Protein AF-A0AAN8KF30-F1 (afdb_monomer)

Foldseek 3Di:
DDDDDDDDDPPPPFPDDVQWTADDPPRWIDRNHRIPVNVVVVVVVVCCVVVVVVVVDDDDDDDPVNVPDDDDDDDD

Sequence (76 aa):
MASPEMPGSSQSMKKTIGHRGVETNTGETTYKKTTSSALKGAIQLGITHTVGSLSQKAERDVLMQDFVVVESIFFP

pLDDT: mean 84.82, std 18.65, range [38.09, 98.25]

Mean predicted aligned error: 10.25 Å

Organism: NCBI:txid861788

Secondary structure (DSSP, 8-state):
--PPP---------EEETTEEE-TTT--EEETTEEHHHHHHHHHHHHHHHHHHHTTSPP----TTGGG--------

Structure (mmCIF, N/CA/C/O backbone):
data_AF-A0AAN8KF30-F1
#
_entry.id   AF-A0AAN8KF30-F1
#
loop_
_atom_site.group_PDB
_atom_site.id
_atom_site.type_symbol
_atom_site.label_atom_id
_atom_site.label_alt_id
_atom_site.label_comp_id
_atom_site.label_asym_id
_atom_site.label_entity_id
_atom_site.label_seq_id
_atom_site.pdbx_PDB_ins_code
_atom_site.Cartn_x
_atom_site.Cartn_y
_atom_site.Cartn_z
_atom_site.occupancy
_atom_site.B_iso_or_equiv
_atom_site.auth_seq_id
_atom_site.auth_comp_id
_atom_site.auth_asym_id
_atom_site.auth_atom_id
_atom_site.pdbx_PDB_model_num
ATOM 1 N N . MET A 1 1 ? 10.220 -11.950 -57.895 1.00 46.28 1 MET A N 1
ATOM 2 C CA . MET A 1 1 ? 10.519 -12.801 -56.723 1.00 46.28 1 MET A CA 1
ATOM 3 C C . MET A 1 1 ? 11.716 -12.208 -56.001 1.00 46.28 1 MET A C 1
ATOM 5 O O . MET A 1 1 ? 12.809 -12.281 -56.538 1.00 46.28 1 MET A O 1
ATOM 9 N N . ALA A 1 2 ? 11.497 -11.586 -54.844 1.00 40.16 2 ALA A N 1
ATOM 10 C CA . ALA A 1 2 ? 12.523 -11.304 -53.840 1.00 40.16 2 ALA A CA 1
ATOM 11 C C . ALA A 1 2 ? 11.794 -11.063 -52.506 1.00 40.16 2 ALA A C 1
ATOM 13 O O . ALA A 1 2 ? 10.921 -10.201 -52.430 1.00 40.16 2 ALA A O 1
ATOM 14 N N . SER A 1 3 ? 12.076 -11.913 -51.520 1.00 42.06 3 SER A N 1
ATOM 15 C CA . SER A 1 3 ? 11.523 -11.895 -50.158 1.00 42.06 3 SER A CA 1
ATOM 16 C C . SER A 1 3 ? 12.187 -10.803 -49.293 1.00 42.06 3 SER A C 1
ATOM 18 O O . SER A 1 3 ? 13.262 -10.334 -49.661 1.00 42.06 3 SER A O 1
ATOM 20 N N . PRO A 1 4 ? 11.570 -10.381 -48.168 1.00 51.38 4 PRO A N 1
ATOM 21 C CA . PRO A 1 4 ? 11.905 -9.136 -47.476 1.00 51.38 4 PRO A CA 1
ATOM 22 C C . PRO A 1 4 ? 13.058 -9.292 -46.470 1.00 51.38 4 PRO A C 1
ATOM 24 O O . PRO A 1 4 ? 13.158 -10.306 -45.781 1.00 51.38 4 PRO A O 1
ATOM 27 N N . GLU A 1 5 ? 13.894 -8.258 -46.342 1.00 40.03 5 GLU A N 1
ATOM 28 C CA . GLU A 1 5 ? 14.876 -8.129 -45.260 1.00 40.03 5 GLU A CA 1
ATOM 29 C C . GLU A 1 5 ? 14.192 -7.682 -43.958 1.00 40.03 5 GLU A C 1
ATOM 31 O O . GLU A 1 5 ? 13.580 -6.618 -43.887 1.00 40.03 5 GLU A O 1
ATOM 36 N N . MET A 1 6 ? 14.338 -8.486 -42.906 1.00 53.62 6 MET A N 1
ATOM 37 C CA . MET A 1 6 ? 14.091 -8.093 -41.517 1.00 53.62 6 MET A CA 1
ATOM 38 C C . MET A 1 6 ? 15.429 -8.148 -40.772 1.00 53.62 6 MET A C 1
ATOM 40 O O . MET A 1 6 ? 15.928 -9.254 -40.546 1.00 53.62 6 MET A O 1
ATOM 44 N N . PRO A 1 7 ? 16.021 -7.020 -40.340 1.00 45.78 7 PRO A N 1
ATOM 45 C CA . PRO A 1 7 ? 17.182 -7.068 -39.473 1.00 45.78 7 PRO A CA 1
ATOM 46 C C . PRO A 1 7 ? 16.757 -7.030 -38.002 1.00 45.78 7 PRO A C 1
ATOM 48 O O . PRO A 1 7 ? 16.331 -6.010 -37.470 1.00 45.78 7 PRO A O 1
ATOM 51 N N . GLY A 1 8 ? 16.901 -8.194 -37.365 1.00 38.09 8 GLY A N 1
ATOM 52 C CA . GLY A 1 8 ? 17.536 -8.353 -36.057 1.00 38.09 8 GLY A CA 1
ATOM 53 C C . GLY A 1 8 ? 16.970 -7.548 -34.893 1.00 38.09 8 GLY A C 1
ATOM 54 O O . GLY A 1 8 ? 17.428 -6.448 -34.598 1.00 38.09 8 GLY A O 1
ATOM 55 N N . SER A 1 9 ? 16.103 -8.185 -34.103 1.00 44.41 9 SER A N 1
ATOM 56 C CA . SER A 1 9 ? 15.977 -7.849 -32.687 1.00 44.41 9 SER A CA 1
ATOM 57 C C . SER A 1 9 ? 17.361 -7.937 -32.043 1.00 44.41 9 SER A C 1
ATOM 59 O O . SER A 1 9 ? 17.902 -9.032 -31.867 1.00 44.41 9 SER A O 1
ATOM 61 N N . SER A 1 10 ? 17.934 -6.789 -31.701 1.00 44.38 10 SER A N 1
ATOM 62 C CA . SER A 1 10 ? 19.141 -6.658 -30.899 1.00 44.38 10 SER A CA 1
ATOM 63 C C . SER A 1 10 ? 18.871 -7.215 -29.500 1.00 44.38 10 SER A C 1
ATOM 65 O O . SER A 1 10 ? 18.565 -6.500 -28.548 1.00 44.38 10 SER A O 1
ATOM 67 N N . GLN A 1 11 ? 18.984 -8.536 -29.361 1.00 52.00 11 GLN A N 1
ATOM 68 C CA . GLN A 1 11 ? 19.198 -9.184 -28.076 1.00 52.00 11 GLN A CA 1
ATOM 69 C C . GLN A 1 11 ? 20.611 -8.823 -27.611 1.00 52.00 11 GLN A C 1
ATOM 71 O O . GLN A 1 11 ? 21.537 -9.629 -27.655 1.00 52.00 11 GLN A O 1
ATOM 76 N N . SER A 1 12 ? 20.784 -7.582 -27.14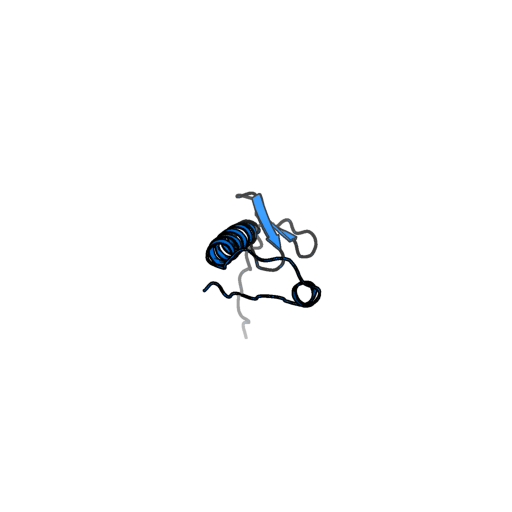7 1.00 51.47 12 SER A N 1
ATOM 77 C CA . SER A 1 12 ? 21.825 -7.275 -26.173 1.00 51.47 12 SER A CA 1
ATOM 78 C C . SER A 1 12 ? 21.693 -8.321 -25.069 1.00 51.47 12 SER A C 1
ATOM 80 O O . SER A 1 12 ? 20.603 -8.459 -24.513 1.00 51.47 12 SER A O 1
ATOM 82 N N . MET A 1 13 ? 22.751 -9.092 -24.835 1.00 52.84 13 MET A N 1
ATOM 83 C CA . MET A 1 13 ? 22.823 -10.275 -23.974 1.00 52.84 13 MET A CA 1
ATOM 84 C C . MET A 1 13 ? 22.106 -10.098 -22.617 1.00 52.84 13 MET A C 1
ATOM 86 O O . MET A 1 13 ? 22.729 -9.806 -21.599 1.00 52.84 13 MET A O 1
ATOM 90 N N . LYS A 1 14 ? 20.781 -10.279 -22.576 1.00 59.19 14 LYS A N 1
ATOM 91 C CA . LYS A 1 14 ? 19.995 -10.234 -21.340 1.00 59.19 14 LYS A CA 1
ATOM 92 C C . LYS A 1 14 ? 20.252 -11.536 -20.597 1.00 59.19 14 LYS A C 1
ATOM 94 O O . LYS A 1 14 ? 19.730 -12.585 -20.972 1.00 59.19 14 LYS A O 1
ATOM 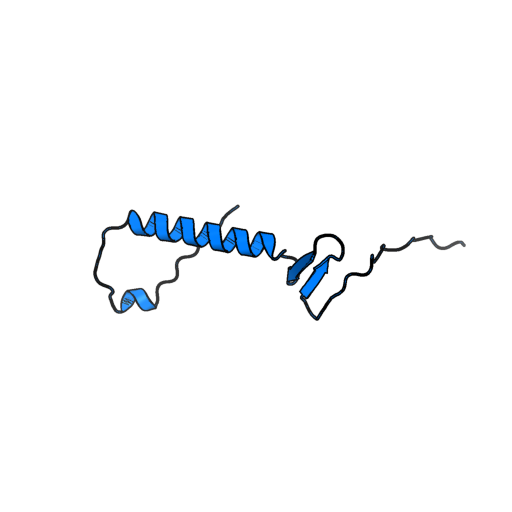99 N N . LYS A 1 15 ? 21.058 -11.471 -19.536 1.00 72.81 15 LYS A N 1
ATOM 100 C CA . LYS A 1 15 ? 21.260 -12.594 -18.614 1.00 72.81 15 LYS A 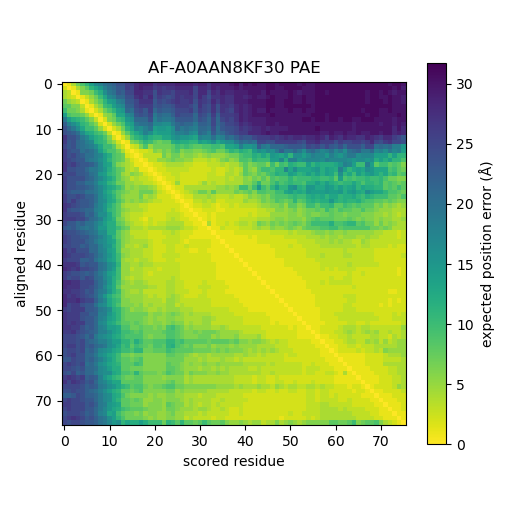CA 1
ATOM 101 C C . LYS A 1 15 ? 19.934 -12.839 -17.893 1.00 72.81 15 LYS A C 1
ATOM 103 O O . LYS A 1 15 ? 19.524 -12.047 -17.047 1.00 72.81 15 LYS A O 1
ATOM 108 N N . THR A 1 16 ? 19.225 -13.894 -18.278 1.00 78.94 16 THR A N 1
ATOM 109 C CA . THR A 1 16 ? 17.922 -14.259 -17.708 1.00 78.94 16 THR A CA 1
ATOM 110 C C . THR A 1 16 ? 18.033 -15.602 -16.993 1.00 78.94 16 THR A C 1
ATOM 112 O O . THR A 1 16 ? 18.732 -16.502 -17.450 1.00 78.94 16 THR A O 1
ATOM 115 N N . ILE A 1 17 ? 17.359 -15.729 -15.851 1.00 81.50 17 ILE A N 1
ATOM 116 C CA . ILE A 1 17 ? 17.127 -17.000 -15.166 1.00 81.50 17 ILE A CA 1
ATOM 117 C C . ILE A 1 17 ? 15.626 -17.157 -14.926 1.00 81.50 17 ILE A C 1
ATOM 119 O O . ILE A 1 17 ? 15.017 -16.438 -14.133 1.00 81.50 17 ILE A O 1
ATOM 123 N N . GLY A 1 18 ? 14.999 -18.066 -15.674 1.00 86.56 18 GLY A N 1
ATOM 124 C CA . GLY A 1 18 ? 13.541 -18.186 -15.711 1.00 86.56 18 GLY A CA 1
ATOM 125 C C . GLY A 1 18 ? 12.869 -16.852 -16.064 1.00 86.56 18 GLY A C 1
ATOM 126 O O . GLY A 1 18 ? 13.252 -16.180 -17.017 1.00 86.56 18 GLY A O 1
ATOM 127 N N . HIS A 1 19 ? 11.877 -16.435 -15.272 1.00 87.75 19 HIS A N 1
ATOM 128 C CA . HIS A 1 19 ? 11.191 -15.145 -15.445 1.00 87.75 19 HIS A CA 1
ATOM 129 C C . HIS A 1 19 ? 11.970 -13.932 -14.929 1.00 87.75 19 HIS A C 1
ATOM 131 O O . HIS A 1 19 ? 11.477 -12.807 -15.044 1.00 87.75 19 HIS A O 1
ATOM 137 N N . ARG A 1 20 ? 13.149 -14.140 -14.336 1.00 87.44 20 ARG A N 1
ATOM 138 C CA . ARG A 1 20 ? 13.994 -13.062 -13.838 1.00 87.44 20 ARG A CA 1
ATOM 139 C C . ARG A 1 20 ? 14.981 -12.641 -14.922 1.00 87.44 20 ARG A C 1
ATOM 141 O O . ARG A 1 20 ? 15.876 -13.404 -15.270 1.00 87.44 20 ARG A O 1
ATOM 148 N N . GLY A 1 21 ? 14.858 -11.416 -15.417 1.00 87.75 21 GLY A N 1
ATOM 149 C CA . GLY A 1 21 ? 15.882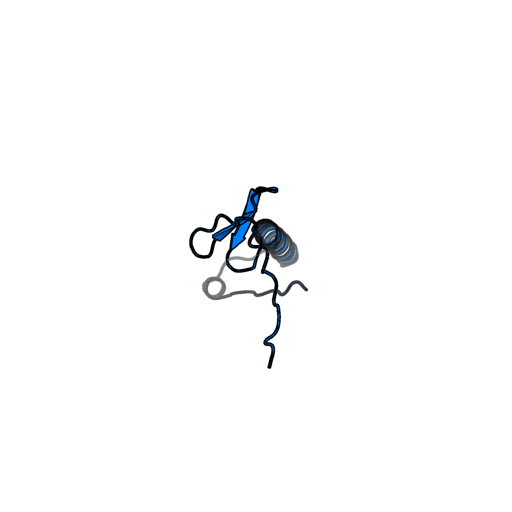 -10.776 -16.243 1.00 87.75 21 GLY A CA 1
ATOM 150 C C . GLY A 1 21 ? 16.817 -9.917 -15.404 1.00 87.75 21 GLY A C 1
ATOM 151 O O . GLY A 1 21 ? 16.373 -9.310 -14.431 1.00 87.75 21 GLY A O 1
ATOM 152 N N . VAL A 1 22 ? 18.093 -9.867 -15.781 1.00 89.25 22 VAL A N 1
ATOM 153 C CA . VAL A 1 22 ? 19.082 -8.929 -15.241 1.00 89.25 22 VAL A CA 1
ATOM 154 C C . VAL A 1 22 ? 19.620 -8.081 -16.389 1.00 89.25 22 VAL A C 1
ATOM 156 O O . VAL A 1 22 ? 20.116 -8.610 -17.387 1.00 89.25 22 VAL A O 1
ATOM 159 N N . GLU A 1 23 ? 19.488 -6.766 -16.257 1.00 85.81 23 GLU A N 1
ATOM 160 C CA . GLU A 1 23 ? 20.021 -5.785 -17.196 1.00 85.81 23 GLU A CA 1
ATOM 161 C C . GLU A 1 23 ? 21.508 -5.560 -16.881 1.00 85.81 23 GLU A C 1
ATOM 163 O O . GLU A 1 23 ? 21.902 -5.394 -15.726 1.00 85.81 23 GLU A O 1
ATOM 168 N N . THR A 1 24 ? 22.367 -5.680 -17.895 1.00 83.62 24 THR A N 1
ATOM 169 C CA . THR A 1 24 ? 23.818 -5.823 -17.695 1.00 83.62 24 THR A CA 1
ATOM 170 C C . THR A 1 24 ? 24.532 -4.518 -17.365 1.00 83.62 24 THR A C 1
ATOM 172 O O . THR A 1 24 ? 25.627 -4.576 -16.816 1.00 83.62 24 THR A O 1
ATOM 175 N N . ASN A 1 25 ? 23.943 -3.367 -17.701 1.00 85.31 25 ASN A N 1
ATOM 176 C CA . ASN A 1 25 ? 24.582 -2.059 -17.543 1.00 85.31 25 ASN A CA 1
ATOM 177 C C . ASN A 1 25 ? 24.189 -1.380 -16.223 1.00 85.31 25 ASN A C 1
ATOM 179 O O . ASN A 1 25 ? 25.027 -0.779 -15.563 1.00 85.31 25 ASN A O 1
ATOM 183 N N . THR A 1 26 ? 22.923 -1.496 -15.824 1.00 86.12 26 THR A N 1
ATOM 184 C CA . THR A 1 26 ? 22.354 -0.909 -14.600 1.00 86.12 26 THR A CA 1
ATOM 185 C C . THR A 1 26 ? 22.295 -1.902 -13.440 1.00 86.12 26 THR A C 1
ATOM 187 O O . THR A 1 26 ? 22.146 -1.499 -12.289 1.00 86.12 26 THR A O 1
ATOM 190 N N . GLY A 1 27 ? 22.370 -3.208 -13.723 1.00 87.81 27 GLY A N 1
ATOM 191 C CA . GLY A 1 27 ? 22.128 -4.258 -12.733 1.00 87.81 27 GLY A CA 1
ATOM 192 C C . GLY A 1 27 ? 20.656 -4.386 -12.322 1.00 87.81 27 GLY A C 1
ATOM 193 O O . GLY A 1 27 ? 20.342 -5.155 -11.407 1.00 87.81 27 GLY A O 1
ATOM 194 N N . GLU A 1 28 ? 19.741 -3.657 -12.972 1.00 91.25 28 GLU A N 1
ATOM 195 C CA . GLU A 1 28 ? 18.315 -3.743 -12.689 1.00 91.25 28 GLU A CA 1
ATOM 196 C C . GLU A 1 28 ? 17.801 -5.159 -12.958 1.00 91.25 28 GLU A C 1
ATOM 198 O O . GLU A 1 28 ? 18.156 -5.825 -13.933 1.00 91.25 28 GLU A O 1
ATOM 203 N N . THR A 1 29 ? 16.939 -5.636 -12.065 1.00 92.62 29 THR A N 1
ATOM 204 C CA . THR A 1 29 ? 16.299 -6.941 -12.211 1.00 92.62 29 THR A CA 1
ATOM 205 C C . THR A 1 29 ? 14.834 -6.754 -12.558 1.00 92.62 29 THR A C 1
ATOM 207 O O . THR A 1 29 ? 14.200 -5.808 -12.104 1.00 92.62 29 THR A O 1
ATOM 210 N N . THR A 1 30 ? 14.288 -7.646 -13.372 1.00 93.12 30 THR A N 1
ATOM 211 C CA . THR A 1 30 ? 12.875 -7.645 -13.770 1.00 93.12 30 THR A CA 1
ATOM 212 C C . THR A 1 30 ? 12.296 -9.019 -13.492 1.00 93.12 30 THR A C 1
ATOM 214 O O . THR A 1 30 ? 12.938 -10.010 -13.830 1.00 93.12 30 THR A O 1
ATOM 217 N N . TYR A 1 31 ? 11.096 -9.098 -12.922 1.00 90.25 31 TYR A N 1
ATOM 218 C CA . TYR A 1 31 ? 10.318 -10.336 -12.878 1.00 90.25 31 TYR A CA 1
ATOM 219 C C . TYR A 1 31 ? 9.140 -10.225 -13.843 1.00 90.25 31 TYR A C 1
ATOM 221 O O . TYR A 1 31 ? 8.333 -9.299 -13.745 1.00 90.25 31 TYR A O 1
ATOM 229 N N . LYS A 1 32 ? 9.047 -11.158 -14.797 1.00 89.31 32 LYS A N 1
ATOM 230 C CA . LYS A 1 32 ? 8.146 -11.064 -15.957 1.00 89.31 32 LYS A CA 1
ATOM 231 C C . LYS A 1 32 ? 8.383 -9.764 -16.738 1.00 89.31 32 LYS A C 1
ATOM 233 O O . LYS A 1 32 ? 9.240 -9.732 -17.613 1.00 89.31 32 LYS A O 1
ATOM 238 N N . LYS A 1 33 ? 7.630 -8.707 -16.428 1.00 89.75 33 LYS A N 1
ATOM 239 C CA . LYS A 1 33 ? 7.700 -7.385 -17.075 1.00 89.75 33 LYS A CA 1
ATOM 240 C C . LYS A 1 33 ? 7.805 -6.229 -16.075 1.00 89.75 33 LYS A C 1
ATOM 242 O O . LYS A 1 33 ? 7.825 -5.079 -16.490 1.00 89.75 33 LYS A O 1
ATOM 247 N N . THR A 1 34 ? 7.865 -6.526 -14.779 1.00 92.38 34 THR A N 1
ATOM 248 C CA . THR A 1 34 ? 7.923 -5.515 -13.722 1.00 92.38 34 THR A CA 1
ATOM 249 C C . THR A 1 34 ? 9.347 -5.417 -13.209 1.00 92.38 34 THR A C 1
ATOM 251 O O . THR A 1 34 ? 9.932 -6.424 -12.795 1.00 92.38 34 THR A O 1
ATOM 254 N N . THR A 1 35 ? 9.916 -4.217 -13.247 1.00 95.38 35 THR A N 1
ATOM 255 C CA . THR A 1 35 ? 11.238 -3.974 -12.680 1.00 95.38 35 THR A CA 1
ATOM 256 C C . THR A 1 35 ? 11.186 -4.088 -11.157 1.00 95.38 35 THR A C 1
ATOM 258 O O . THR A 1 35 ? 10.191 -3.755 -10.509 1.00 95.38 35 THR A O 1
ATOM 261 N N . SER A 1 36 ? 12.270 -4.556 -10.550 1.00 94.06 36 SER A N 1
ATOM 262 C CA . SER A 1 36 ? 12.375 -4.650 -9.093 1.00 94.06 36 SER A CA 1
ATOM 263 C C . SER A 1 36 ? 12.342 -3.274 -8.432 1.00 94.06 36 SER A C 1
ATOM 265 O O . SER A 1 36 ? 11.909 -3.168 -7.289 1.00 94.06 36 SER A O 1
ATOM 267 N N . SER A 1 37 ? 12.785 -2.224 -9.129 1.00 95.31 37 SER A N 1
ATOM 268 C CA . SER A 1 37 ? 12.675 -0.835 -8.674 1.00 95.31 37 SER A CA 1
ATOM 269 C C . SER A 1 37 ? 11.208 -0.405 -8.553 1.00 95.31 37 SER A C 1
ATOM 271 O O . SER A 1 37 ? 10.805 0.066 -7.491 1.00 95.31 37 SER A O 1
ATOM 273 N N . ALA A 1 38 ? 10.387 -0.669 -9.576 1.00 95.81 38 ALA A N 1
ATOM 274 C CA . ALA A 1 38 ? 8.953 -0.395 -9.554 1.00 95.81 38 ALA A CA 1
ATOM 275 C C . ALA A 1 38 ? 8.233 -1.213 -8.473 1.00 95.81 38 ALA A C 1
ATOM 277 O O . ALA A 1 38 ? 7.428 -0.663 -7.726 1.00 95.81 38 ALA A O 1
ATO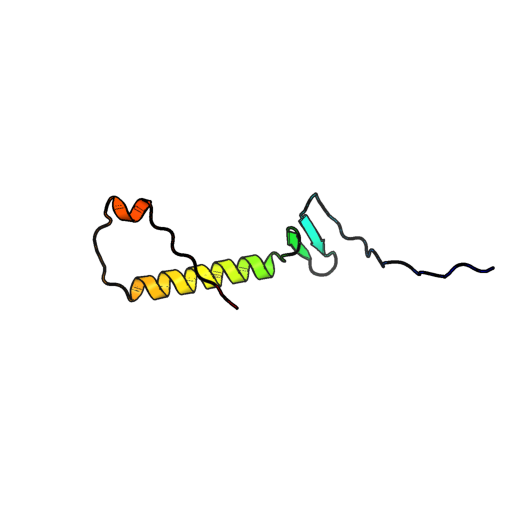M 278 N N . LEU A 1 39 ? 8.567 -2.503 -8.325 1.00 95.25 39 LEU A N 1
ATOM 279 C CA . LEU A 1 39 ? 7.999 -3.348 -7.268 1.00 95.25 39 LEU A CA 1
ATOM 280 C C . LEU A 1 39 ? 8.323 -2.807 -5.865 1.00 95.25 39 LEU A C 1
ATOM 282 O O . LEU A 1 39 ? 7.436 -2.721 -5.020 1.00 95.25 39 LEU A O 1
ATOM 286 N N . LYS A 1 40 ? 9.579 -2.407 -5.620 1.00 96.25 40 LYS A N 1
ATOM 287 C CA . LYS A 1 40 ? 9.988 -1.781 -4.351 1.00 96.25 40 LYS A CA 1
ATOM 288 C C . LYS A 1 40 ? 9.220 -0.484 -4.091 1.00 96.25 40 LYS A C 1
ATOM 290 O O . LYS A 1 40 ? 8.717 -0.298 -2.986 1.00 96.25 40 LYS A O 1
ATOM 295 N N . GLY A 1 41 ? 9.104 0.374 -5.105 1.00 97.12 41 GLY A N 1
ATOM 296 C CA . GLY A 1 41 ? 8.344 1.621 -5.018 1.00 97.12 41 GLY A CA 1
ATOM 297 C C . GLY A 1 41 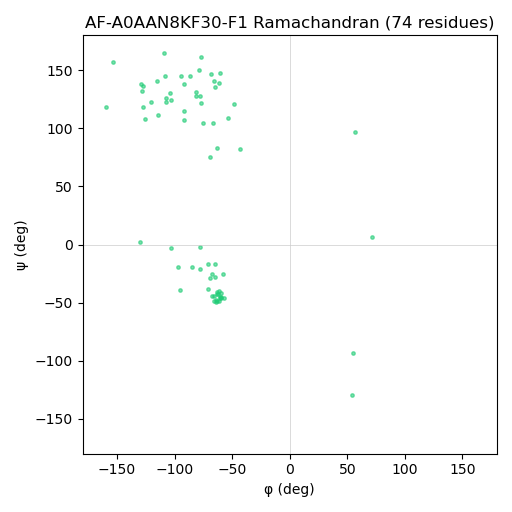? 6.872 1.382 -4.680 1.00 97.12 41 GLY A C 1
ATOM 298 O O . GLY A 1 41 ? 6.344 2.021 -3.774 1.00 97.12 41 GLY A O 1
ATOM 299 N N . ALA A 1 42 ? 6.235 0.406 -5.331 1.00 96.88 42 ALA A N 1
ATOM 300 C CA . ALA A 1 42 ? 4.843 0.041 -5.073 1.00 96.88 42 ALA A CA 1
ATOM 301 C C . ALA A 1 42 ? 4.622 -0.482 -3.642 1.00 96.88 42 ALA A C 1
ATOM 303 O O . ALA A 1 42 ? 3.643 -0.103 -3.004 1.00 96.88 42 ALA A O 1
ATOM 304 N N . ILE A 1 43 ? 5.540 -1.299 -3.107 1.00 97.31 43 ILE A N 1
ATOM 305 C CA . ILE A 1 43 ? 5.470 -1.781 -1.715 1.00 97.31 43 ILE A CA 1
ATOM 306 C C . ILE A 1 43 ? 5.570 -0.608 -0.736 1.00 97.31 43 ILE A C 1
ATOM 308 O O . ILE A 1 43 ? 4.745 -0.490 0.169 1.00 97.31 43 ILE A O 1
ATOM 312 N N . GLN A 1 44 ? 6.553 0.276 -0.926 1.00 98.00 44 GLN A N 1
ATOM 313 C CA . GLN A 1 44 ? 6.718 1.450 -0.069 1.00 98.00 44 GLN A CA 1
ATOM 314 C C . GLN A 1 44 ? 5.473 2.347 -0.108 1.00 98.00 44 GLN A C 1
ATOM 316 O O . GLN A 1 44 ? 4.981 2.761 0.944 1.00 98.00 44 GLN A O 1
ATOM 321 N N . LEU A 1 45 ? 4.944 2.610 -1.305 1.00 97.81 45 LEU A N 1
ATOM 322 C CA . LEU A 1 45 ? 3.739 3.412 -1.506 1.00 97.81 45 LEU A CA 1
ATOM 323 C C . LEU A 1 45 ? 2.516 2.784 -0.823 1.00 97.81 45 LEU A C 1
ATOM 325 O O . LEU A 1 45 ? 1.823 3.463 -0.066 1.00 97.81 45 LEU A O 1
ATOM 329 N N . GLY A 1 46 ? 2.289 1.484 -1.030 1.00 97.75 46 GLY A N 1
ATOM 330 C CA . GLY A 1 46 ? 1.164 0.753 -0.446 1.00 97.75 46 GLY A CA 1
ATOM 331 C C . GLY A 1 46 ? 1.195 0.727 1.082 1.00 97.75 46 GLY A C 1
ATOM 332 O O . GLY A 1 46 ? 0.167 0.976 1.715 1.00 97.75 46 GLY A O 1
ATOM 333 N N . ILE A 1 47 ? 2.369 0.499 1.685 1.00 98.00 47 ILE A N 1
ATOM 334 C CA . ILE A 1 47 ? 2.539 0.538 3.147 1.00 98.00 47 ILE A CA 1
ATOM 335 C C . ILE A 1 47 ? 2.268 1.947 3.672 1.00 98.00 47 ILE A C 1
ATOM 337 O O . ILE A 1 47 ? 1.473 2.111 4.594 1.00 98.00 47 ILE A O 1
ATOM 341 N N . THR A 1 48 ? 2.887 2.961 3.061 1.00 98.00 48 THR A N 1
ATOM 342 C CA . THR A 1 48 ? 2.741 4.362 3.487 1.00 98.00 48 THR A CA 1
ATOM 343 C C . THR A 1 48 ? 1.274 4.786 3.467 1.00 98.00 48 THR A C 1
ATOM 345 O O . THR A 1 48 ? 0.779 5.355 4.437 1.00 98.00 48 THR A O 1
ATOM 348 N N . HIS A 1 49 ? 0.558 4.457 2.390 1.00 97.69 49 HIS A N 1
ATOM 349 C CA . HIS A 1 49 ? -0.858 4.774 2.252 1.00 97.69 49 HIS A CA 1
ATOM 350 C C . HIS A 1 49 ? -1.727 4.019 3.267 1.00 97.69 49 HIS A C 1
ATOM 352 O O . HIS A 1 49 ? -2.561 4.625 3.935 1.00 97.69 49 HIS A O 1
ATOM 358 N N . THR A 1 50 ? -1.540 2.702 3.400 1.00 96.88 50 THR A N 1
ATOM 359 C CA . THR A 1 50 ? -2.397 1.869 4.262 1.00 96.88 50 THR A CA 1
ATOM 360 C C . THR A 1 50 ? -2.204 2.208 5.735 1.00 96.88 50 THR A C 1
ATOM 362 O O . THR A 1 50 ? -3.185 2.389 6.450 1.00 96.88 50 THR A O 1
ATOM 365 N N . VAL A 1 51 ? -0.956 2.365 6.188 1.00 96.75 51 VAL A N 1
ATOM 366 C CA . VAL A 1 51 ? -0.663 2.763 7.573 1.00 96.75 51 VAL A CA 1
ATOM 367 C C . VAL A 1 51 ? -1.156 4.185 7.833 1.00 96.75 51 VAL A C 1
ATOM 369 O O . VAL A 1 51 ? -1.820 4.417 8.839 1.00 96.75 51 VAL A O 1
ATOM 372 N N . GLY A 1 52 ? -0.917 5.119 6.904 1.00 96.75 52 GLY A N 1
ATOM 373 C CA . GLY A 1 52 ? -1.404 6.494 7.027 1.00 96.75 52 GLY A CA 1
ATOM 374 C C . GLY A 1 52 ? -2.930 6.586 7.126 1.00 96.75 52 GLY A C 1
ATOM 375 O O . GLY A 1 52 ? -3.446 7.331 7.955 1.00 96.75 52 GLY A O 1
ATOM 376 N N . SER A 1 53 ? -3.661 5.796 6.333 1.00 95.69 53 SER A N 1
ATOM 377 C CA . SER A 1 53 ? -5.126 5.720 6.399 1.00 95.6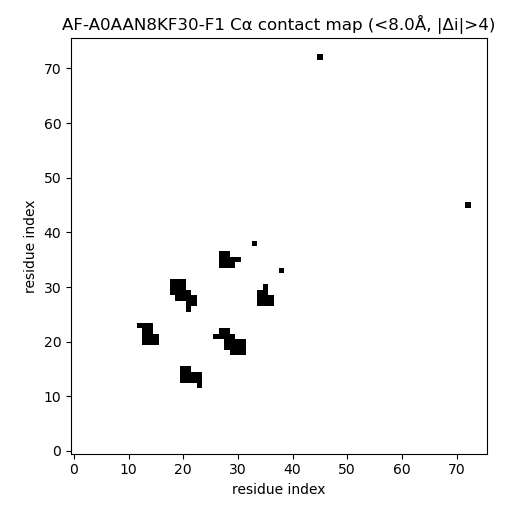9 53 SER A CA 1
ATOM 378 C C . SER A 1 53 ? -5.619 5.020 7.670 1.00 95.69 53 SER A C 1
ATOM 380 O O . SER A 1 53 ? -6.600 5.462 8.265 1.00 95.69 53 SER A O 1
ATOM 382 N N . LEU A 1 54 ? -4.934 3.967 8.133 1.00 94.75 54 LEU A N 1
ATOM 383 C CA . LEU A 1 54 ? -5.272 3.287 9.385 1.00 94.75 54 LEU A CA 1
ATOM 384 C C . LEU A 1 54 ? -5.161 4.233 10.585 1.00 94.75 54 LEU A C 1
ATOM 386 O O . LEU A 1 54 ? -6.052 4.230 11.426 1.00 94.75 54 LEU A O 1
ATOM 390 N N . SER A 1 55 ? -4.138 5.092 10.627 1.00 95.25 55 SER A N 1
ATOM 391 C CA . SER A 1 55 ? -3.971 6.098 11.686 1.00 95.25 55 SER A CA 1
ATOM 392 C C . SER A 1 55 ? -5.071 7.168 11.718 1.00 95.25 55 SER A C 1
ATOM 394 O O . SER A 1 55 ? -5.196 7.868 12.718 1.00 95.25 55 SER A O 1
ATOM 396 N N . GLN A 1 56 ? -5.861 7.318 10.646 1.00 95.88 56 GLN A N 1
ATOM 397 C CA . GLN A 1 56 ? -7.042 8.192 10.628 1.00 95.88 56 GLN A CA 1
ATOM 398 C C . GLN A 1 56 ? -8.298 7.500 11.181 1.00 95.88 56 GLN A C 1
ATOM 400 O O . GLN A 1 56 ? -9.261 8.179 11.541 1.00 95.88 56 GLN A O 1
ATOM 405 N N . LYS A 1 57 ? -8.316 6.160 11.233 1.00 94.62 57 LYS A N 1
ATOM 406 C CA . LYS A 1 57 ? -9.388 5.377 11.860 1.00 94.62 57 LYS A CA 1
ATOM 407 C C . LYS A 1 57 ? -9.176 5.388 13.382 1.00 94.62 57 LYS A C 1
ATOM 409 O O . LYS A 1 57 ? -8.048 5.471 13.859 1.00 94.62 57 LYS A O 1
ATOM 414 N N . ALA A 1 58 ? -10.258 5.300 14.152 1.00 96.56 58 ALA A N 1
ATOM 415 C CA . ALA A 1 58 ? -10.151 5.177 15.604 1.00 96.56 58 ALA A CA 1
ATOM 416 C C . ALA A 1 58 ? -9.497 3.839 15.995 1.00 96.56 58 ALA A C 1
ATOM 418 O O . ALA A 1 58 ? -9.794 2.804 15.391 1.00 96.56 58 ALA A O 1
ATOM 419 N N . GLU A 1 59 ? -8.641 3.864 17.017 1.00 96.25 59 GLU A N 1
ATOM 420 C CA . GLU A 1 59 ? -8.065 2.657 17.610 1.00 96.25 59 GLU A CA 1
ATOM 421 C C . GLU A 1 59 ? -9.169 1.809 18.261 1.00 96.25 59 GLU A C 1
ATOM 423 O O . GLU A 1 59 ? -10.066 2.335 18.924 1.00 96.25 59 GLU A O 1
ATOM 428 N N . ARG A 1 60 ? -9.133 0.494 18.028 1.00 96.44 60 ARG A N 1
ATOM 429 C CA . ARG A 1 60 ? -10.113 -0.465 18.550 1.00 96.44 60 ARG A CA 1
ATOM 430 C C . ARG A 1 60 ? -9.500 -1.851 18.688 1.00 96.44 60 ARG A C 1
ATOM 432 O O . ARG A 1 60 ? -8.562 -2.185 17.965 1.00 96.44 60 ARG A O 1
ATOM 439 N N . ASP A 1 61 ? -10.097 -2.666 19.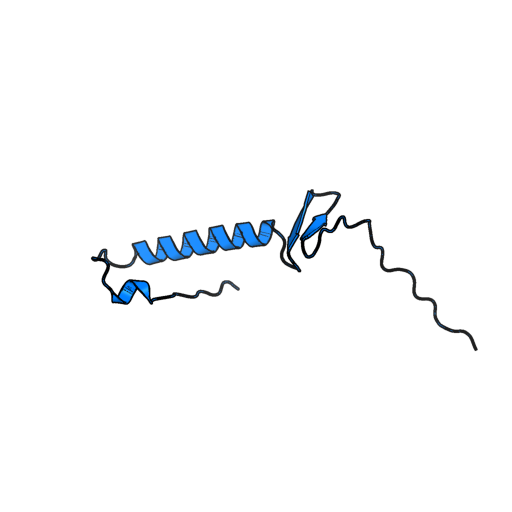551 1.00 97.88 61 ASP A N 1
ATOM 440 C CA . ASP A 1 61 ? -9.720 -4.068 19.695 1.00 97.88 61 ASP A CA 1
ATOM 441 C C . ASP A 1 61 ? -9.913 -4.841 18.382 1.00 97.88 61 ASP A C 1
ATOM 443 O O . ASP A 1 61 ? -10.825 -4.570 17.585 1.00 97.88 61 ASP A O 1
ATOM 447 N N . VAL A 1 62 ? -9.039 -5.827 18.176 1.00 97.44 62 VAL A N 1
ATOM 448 C CA . VAL A 1 62 ? -9.123 -6.771 17.058 1.00 97.44 62 VAL A CA 1
ATOM 449 C C . VAL A 1 62 ? -10.190 -7.814 17.372 1.00 97.44 62 VAL A C 1
ATOM 451 O O . VAL A 1 62 ? -10.152 -8.461 18.420 1.00 97.44 62 VAL A O 1
ATOM 454 N N . LEU A 1 63 ? -11.130 -8.005 16.449 1.00 97.50 63 LEU A N 1
ATOM 455 C CA . LEU A 1 63 ? -12.206 -8.986 16.565 1.00 97.50 63 LEU A CA 1
ATOM 456 C C . LEU A 1 63 ? -12.002 -10.143 15.580 1.00 97.50 63 LEU A C 1
ATOM 458 O O . LEU A 1 63 ? -11.259 -10.034 14.607 1.00 97.50 63 LEU A O 1
ATOM 462 N N . MET A 1 64 ? -12.713 -11.256 15.785 1.00 98.25 64 MET A N 1
ATOM 463 C CA . MET A 1 64 ? -12.603 -12.426 14.899 1.00 98.25 64 MET A CA 1
ATOM 464 C C . MET A 1 64 ? -12.940 -12.115 13.432 1.00 98.25 64 MET A C 1
ATOM 466 O O . MET A 1 64 ? -12.448 -12.789 12.530 1.00 98.25 64 MET A O 1
ATOM 470 N N . GLN A 1 65 ? -13.756 -11.088 13.190 1.00 97.50 65 GLN A N 1
ATOM 471 C CA . GLN A 1 65 ? -14.121 -10.624 11.855 1.00 97.50 65 GLN A CA 1
ATOM 472 C C . GLN A 1 65 ? -12.943 -9.971 11.119 1.00 97.50 65 GLN A C 1
ATOM 474 O O . GLN A 1 65 ? -12.892 -10.055 9.897 1.00 97.50 65 GLN A O 1
ATOM 479 N N . ASP A 1 66 ? -11.984 -9.368 11.828 1.00 95.88 66 ASP A N 1
ATOM 480 C CA . ASP A 1 66 ? -10.865 -8.650 11.202 1.00 95.88 66 ASP A CA 1
ATOM 481 C C . ASP A 1 66 ? -9.914 -9.595 10.453 1.00 95.88 66 ASP A C 1
ATOM 483 O O . ASP A 1 66 ? -9.284 -9.198 9.477 1.00 95.88 66 ASP A O 1
ATOM 487 N N . PHE A 1 67 ? -9.859 -10.873 10.842 1.00 97.75 67 PHE A N 1
ATOM 488 C CA . PHE A 1 67 ? -8.977 -11.862 10.213 1.00 97.75 67 PHE A CA 1
ATOM 489 C C . PHE A 1 67 ? -9.390 -12.278 8.798 1.00 97.75 67 PHE A C 1
ATOM 491 O O . PHE A 1 67 ? -8.581 -12.870 8.086 1.00 97.75 67 PHE A O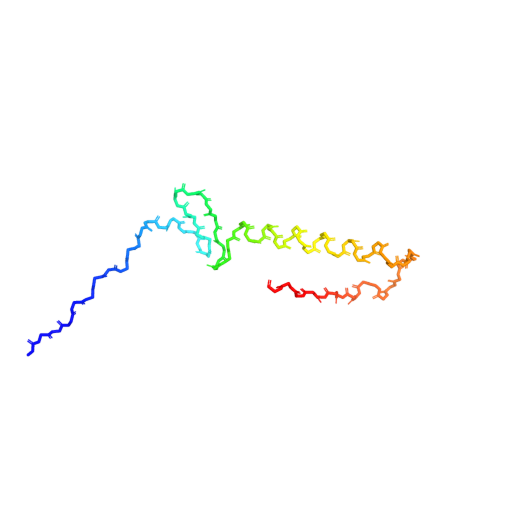 1
ATOM 498 N N . VAL A 1 68 ? -10.631 -12.005 8.383 1.00 97.19 68 VAL A N 1
ATOM 499 C CA . VAL A 1 68 ? -11.110 -12.329 7.027 1.00 97.19 68 VAL A CA 1
ATOM 500 C C . VAL A 1 68 ? -11.169 -11.107 6.110 1.00 97.19 68 VAL A C 1
ATOM 502 O O . VAL A 1 68 ? -11.503 -11.242 4.933 1.00 97.19 68 VAL A O 1
ATOM 505 N N . VAL A 1 69 ? -10.858 -9.914 6.628 1.00 94.94 69 VAL A N 1
ATOM 506 C CA . VAL A 1 69 ? -10.917 -8.667 5.859 1.00 94.94 69 VAL A CA 1
ATOM 507 C C . VAL A 1 69 ? -9.658 -8.511 5.011 1.00 94.94 69 VAL A C 1
ATOM 509 O O . VAL A 1 69 ? -8.536 -8.619 5.500 1.00 94.94 69 VAL A O 1
ATOM 512 N N . VAL A 1 70 ? -9.853 -8.195 3.731 1.00 96.50 70 VAL A N 1
ATOM 513 C CA . VAL A 1 70 ? -8.786 -7.806 2.804 1.00 96.50 70 VAL A CA 1
ATOM 514 C C . VAL A 1 70 ? -9.184 -6.490 2.147 1.00 96.50 70 VAL A C 1
ATOM 516 O O . VAL A 1 70 ? -10.193 -6.420 1.448 1.00 96.50 70 VAL A O 1
ATOM 519 N N . GLU A 1 71 ? -8.390 -5.445 2.364 1.00 95.44 71 GLU A N 1
ATOM 520 C CA . GLU A 1 71 ? -8.538 -4.163 1.671 1.00 95.44 71 GLU A CA 1
ATOM 521 C C . GLU A 1 71 ? -7.656 -4.156 0.408 1.00 95.44 71 GLU A C 1
ATOM 523 O O . GLU A 1 71 ? -6.518 -4.627 0.426 1.00 95.44 71 GLU A O 1
ATOM 528 N N . SER A 1 72 ? -8.177 -3.628 -0.704 1.00 96.38 72 SER A N 1
ATOM 529 C CA . SER A 1 72 ? -7.455 -3.517 -1.978 1.00 96.38 72 SER A CA 1
ATOM 530 C C . SER A 1 72 ? -7.526 -2.086 -2.491 1.00 96.38 72 SER A C 1
ATOM 532 O O . SER A 1 72 ? -8.602 -1.494 -2.542 1.00 96.38 72 SER A O 1
ATOM 534 N N . ILE A 1 73 ? -6.382 -1.539 -2.895 1.00 94.88 73 ILE A N 1
ATOM 535 C CA . ILE A 1 73 ? -6.234 -0.149 -3.337 1.00 94.88 73 ILE A CA 1
ATOM 536 C C . ILE A 1 73 ? -5.510 -0.144 -4.681 1.00 94.88 73 ILE A C 1
ATOM 538 O O . ILE A 1 73 ? -4.549 -0.888 -4.882 1.00 94.88 73 ILE A O 1
ATOM 542 N N . PHE A 1 74 ? -5.979 0.699 -5.598 1.00 96.56 74 PHE A N 1
ATOM 543 C CA . PHE A 1 74 ? -5.363 0.900 -6.902 1.00 96.56 74 PHE A CA 1
ATOM 544 C C . PHE A 1 74 ? -4.599 2.223 -6.922 1.00 96.56 74 PHE A C 1
ATOM 546 O O . PHE A 1 74 ? -5.146 3.262 -6.554 1.00 96.56 74 PHE A O 1
ATOM 553 N N . PHE A 1 75 ? -3.352 2.175 -7.382 1.00 93.12 75 PHE A N 1
ATOM 554 C CA . PHE A 1 75 ? -2.539 3.356 -7.658 1.00 93.12 75 PHE A CA 1
ATOM 555 C C . PHE A 1 75 ? -2.430 3.501 -9.184 1.00 93.12 75 PHE A C 1
ATOM 557 O O . PHE A 1 75 ? -2.090 2.503 -9.827 1.00 93.12 75 PHE A O 1
ATOM 564 N N . PRO A 1 76 ? -2.775 4.673 -9.755 1.00 91.56 76 PRO A N 1
ATOM 565 C CA . PRO A 1 76 ? -2.752 4.897 -11.200 1.00 91.56 76 PRO A CA 1
ATOM 566 C C . PRO A 1 76 ? -1.343 4.863 -11.799 1.00 91.56 76 PRO A C 1
ATOM 568 O O . PRO A 1 76 ? -0.369 5.158 -11.068 1.00 91.56 76 PRO A O 1
#

Nearest PDB structures (foldseek):
  4fip-assembly1_A  TM=3.343E-01  e=5.542E+00  Saccharomyces cerevisiae S288C

InterPro domains:
  IPR023610 Phosphatidylinositol-4/5-phosphate 5/4-kinase [PTHR23086] (10-76)
  IPR027484 Phosphatidylinositol-4-phosphate 5-kinase, N-terminal [G3DSA:3.30.800.10] (21-76)

Solvent-accessible surface area (backbone atoms only — not comparable to full-atom values): 5139 Å² total; per-residue (Å²): 141,83,85,86,91,77,87,71,87,80,72,68,80,65,56,59,60,86,58,35,38,33,42,85,89,81,64,50,40,26,52,80,88,45,42,51,67,58,53,52,51,51,52,53,50,51,50,55,51,51,54,57,54,52,72,73,48,82,90,73,86,90,53,86,70,60,80,77,65,79,90,85,85,86,81,135

Radius of gyration: 22.22 Å; Cα contacts (8 Å, |Δi|>4): 39; chains: 1; bounding box: 39×26×76 Å